Protein AF-J1T2I4-F1 (afdb_monomer_lite)

Secondary structure (DSSP, 8-state):
------S-HHHHHHHHHHHHHHHGGGHHHHHHHHHHHHHHTT-HHHHHHHHHHHHHHHH--

pLDDT: mean 89.09, std 15.04, range [37.41, 98.62]

Foldseek 3Di:
DPDPPPDDPVVLVVQLVVLCVPPNVCSLVVLQVQLVVCVVVVNNNSNVSSVSSSVVNVPPD

Sequence (61 aa):
MDSKRTFDIAECHQAAKGLRSSWQDMAGSEALIRALVAERNGDTLLALFWTEVHRTLCEEK

Structure (mmCIF, N/CA/C/O backbone):
data_AF-J1T2I4-F1
#
_entry.id   AF-J1T2I4-F1
#
loop_
_atom_site.group_PDB
_atom_site.id
_atom_site.type_symbol
_atom_site.label_atom_id
_atom_site.label_alt_id
_atom_site.label_comp_id
_atom_site.label_asym_id
_atom_site.label_entity_id
_atom_site.label_seq_id
_atom_site.pdbx_PDB_ins_code
_atom_site.Cartn_x
_atom_site.Cartn_y
_atom_site.Cartn_z
_atom_site.occupancy
_atom_site.B_iso_or_equiv
_atom_site.auth_seq_id
_atom_site.auth_comp_id
_atom_site.auth_asym_id
_atom_site.auth_atom_id
_atom_site.pdbx_PDB_model_num
ATOM 1 N N . MET A 1 1 ? 1.947 -18.360 15.756 1.00 37.41 1 MET A N 1
ATOM 2 C CA . MET A 1 1 ? 0.631 -18.069 15.154 1.00 37.41 1 MET A CA 1
ATOM 3 C C . MET A 1 1 ? 0.868 -16.997 14.114 1.00 37.41 1 MET A C 1
ATOM 5 O O . MET A 1 1 ? 0.998 -15.835 14.474 1.00 37.41 1 MET A O 1
ATOM 9 N N . ASP A 1 2 ? 1.041 -17.414 12.862 1.00 46.22 2 ASP A N 1
ATOM 10 C CA . ASP A 1 2 ? 1.155 -16.525 11.709 1.00 46.22 2 ASP A CA 1
ATOM 11 C C . ASP A 1 2 ? -0.097 -15.657 11.609 1.00 46.22 2 ASP A C 1
ATOM 13 O O . ASP A 1 2 ? -1.206 -16.145 11.376 1.00 46.22 2 ASP A O 1
ATOM 17 N N . SER A 1 3 ? 0.084 -14.365 11.874 1.00 51.28 3 SER A N 1
ATOM 18 C CA . SER A 1 3 ? -0.959 -13.365 11.712 1.00 51.28 3 SER A CA 1
ATOM 19 C C . SER A 1 3 ? -1.343 -13.350 10.237 1.00 51.28 3 SER A C 1
ATOM 21 O O . SER A 1 3 ? -0.507 -13.069 9.379 1.00 51.28 3 SER A O 1
ATOM 23 N N . LYS A 1 4 ? -2.583 -13.750 9.944 1.00 54.12 4 LYS A N 1
ATOM 24 C CA . LYS A 1 4 ? -3.152 -13.855 8.598 1.00 54.12 4 LYS A CA 1
ATOM 25 C C . LYS A 1 4 ? -2.874 -12.562 7.826 1.00 54.12 4 LYS A C 1
ATOM 27 O O . LYS A 1 4 ? -3.540 -11.560 8.069 1.00 54.12 4 LYS A O 1
ATOM 32 N N . ARG A 1 5 ? -1.908 -12.580 6.899 1.00 56.09 5 ARG A N 1
ATOM 33 C CA . ARG A 1 5 ? -1.782 -11.546 5.862 1.00 56.09 5 ARG A CA 1
ATOM 34 C C . ARG A 1 5 ? -3.122 -11.515 5.128 1.00 56.09 5 ARG A C 1
ATOM 36 O O . ARG A 1 5 ? -3.494 -12.490 4.486 1.00 56.09 5 ARG A O 1
ATOM 43 N N . THR A 1 6 ? -3.879 -10.439 5.305 1.00 64.25 6 THR A N 1
ATOM 44 C CA . THR A 1 6 ? -5.228 -10.270 4.741 1.00 64.25 6 THR A CA 1
ATOM 45 C C . THR A 1 6 ? -5.224 -9.856 3.269 1.00 64.25 6 THR A C 1
ATOM 47 O O . THR A 1 6 ? -6.295 -9.729 2.691 1.00 64.25 6 THR A O 1
ATOM 50 N N . PHE A 1 7 ? -4.048 -9.679 2.660 1.00 69.19 7 PHE A N 1
ATOM 51 C CA . PHE A 1 7 ? -3.867 -9.255 1.268 1.00 69.19 7 PHE A CA 1
ATOM 52 C C . PHE A 1 7 ? -2.841 -10.160 0.594 1.00 69.19 7 PHE A C 1
ATOM 54 O O . PHE A 1 7 ? -1.876 -10.587 1.245 1.00 69.19 7 PHE A O 1
ATOM 61 N N . ASP A 1 8 ? -3.045 -10.450 -0.690 1.00 82.12 8 ASP A N 1
ATOM 62 C CA . ASP A 1 8 ? -2.075 -11.219 -1.462 1.00 82.12 8 ASP A CA 1
ATOM 63 C C . ASP A 1 8 ? -0.832 -10.352 -1.716 1.00 82.12 8 ASP A C 1
ATOM 65 O O . ASP A 1 8 ? -0.913 -9.187 -2.109 1.00 82.12 8 ASP A O 1
ATOM 69 N N . ILE A 1 9 ? 0.348 -10.933 -1.512 1.00 80.69 9 ILE A N 1
ATOM 70 C CA . ILE A 1 9 ? 1.625 -10.293 -1.831 1.00 80.69 9 ILE A CA 1
ATOM 71 C C . ILE A 1 9 ? 1.642 -9.870 -3.308 1.00 80.69 9 ILE A C 1
ATOM 73 O O . ILE A 1 9 ? 2.187 -8.812 -3.631 1.00 80.69 9 ILE A O 1
ATOM 77 N N . ALA A 1 10 ? 1.017 -10.648 -4.198 1.00 86.81 10 ALA A N 1
ATOM 78 C CA . ALA A 1 10 ? 0.898 -10.309 -5.614 1.00 86.81 10 ALA A CA 1
ATOM 79 C C . ALA A 1 10 ? 0.121 -8.999 -5.848 1.00 86.81 10 ALA A C 1
ATOM 81 O O . ALA A 1 10 ? 0.531 -8.185 -6.679 1.00 86.81 10 ALA A O 1
ATOM 82 N N . GLU A 1 11 ? -0.947 -8.752 -5.082 1.00 90.31 11 GLU A N 1
ATOM 83 C CA . GLU A 1 11 ? -1.737 -7.518 -5.166 1.00 90.31 11 GLU A CA 1
ATOM 84 C C . GLU A 1 11 ? -0.920 -6.304 -4.715 1.00 90.31 11 GLU A C 1
ATOM 86 O O . GLU A 1 11 ? -0.934 -5.265 -5.383 1.00 90.31 11 GLU A O 1
ATOM 91 N N . CYS A 1 12 ? -0.142 -6.444 -3.636 1.00 91.94 12 CYS A N 1
ATOM 92 C CA . CYS A 1 12 ? 0.745 -5.380 -3.166 1.00 91.94 12 CYS A CA 1
ATOM 93 C C . CYS A 1 12 ? 1.819 -5.028 -4.209 1.00 91.94 12 CYS A C 1
ATOM 95 O O . CYS A 1 12 ? 2.038 -3.849 -4.488 1.00 91.94 12 CYS A O 1
ATOM 97 N N . HIS A 1 13 ? 2.439 -6.028 -4.847 1.00 92.81 13 HIS A N 1
ATOM 98 C CA . HIS A 1 13 ? 3.424 -5.799 -5.913 1.00 92.81 13 HIS A CA 1
ATOM 99 C C . HIS A 1 13 ? 2.795 -5.160 -7.154 1.00 92.81 13 HIS A C 1
ATOM 101 O O . HIS A 1 13 ? 3.379 -4.258 -7.760 1.00 92.81 13 HIS A O 1
ATOM 107 N N . GLN A 1 14 ? 1.590 -5.588 -7.537 1.00 95.19 14 GLN A N 1
ATOM 108 C CA . GLN A 1 14 ? 0.880 -4.990 -8.663 1.00 95.19 14 GLN A CA 1
ATOM 10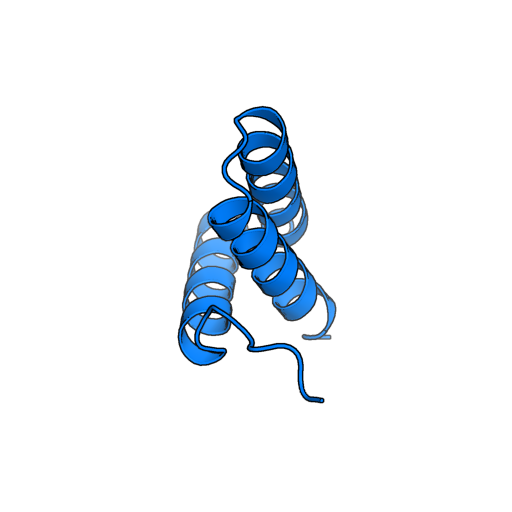9 C C . GLN A 1 14 ? 0.536 -3.518 -8.389 1.00 95.19 14 GLN A C 1
ATOM 111 O O . GLN A 1 14 ? 0.756 -2.665 -9.255 1.00 95.19 14 GLN A O 1
ATOM 116 N N . ALA A 1 15 ? 0.045 -3.201 -7.189 1.00 95.94 15 ALA A N 1
ATOM 117 C CA . ALA A 1 15 ? -0.239 -1.828 -6.783 1.00 95.94 15 ALA A CA 1
ATOM 118 C C . ALA A 1 15 ? 1.036 -0.975 -6.700 1.00 95.94 15 ALA A C 1
ATOM 120 O O . ALA A 1 15 ? 1.043 0.151 -7.202 1.00 95.94 15 ALA A O 1
ATOM 121 N N . ALA A 1 16 ? 2.128 -1.520 -6.157 1.00 95.81 16 ALA A N 1
ATOM 122 C CA . ALA A 1 16 ? 3.437 -0.868 -6.131 1.00 95.81 16 ALA A CA 1
ATOM 123 C C . ALA A 1 16 ? 3.923 -0.528 -7.550 1.00 95.81 16 ALA A C 1
ATOM 125 O O . ALA A 1 16 ? 4.286 0.618 -7.824 1.00 95.81 16 ALA A O 1
ATOM 126 N N . LYS A 1 17 ? 3.839 -1.481 -8.490 1.00 95.69 17 LYS A N 1
ATOM 127 C CA . LYS A 1 17 ? 4.180 -1.254 -9.903 1.00 95.69 17 LYS A CA 1
ATOM 128 C C . LYS A 1 17 ? 3.338 -0.132 -10.517 1.00 95.69 17 LYS A C 1
ATOM 130 O O . LYS A 1 17 ? 3.886 0.748 -11.178 1.00 95.69 17 LYS A O 1
ATOM 135 N N . GLY A 1 18 ? 2.027 -0.138 -10.271 1.00 96.56 18 GLY A N 1
ATOM 136 C CA . GLY A 1 18 ? 1.122 0.915 -10.734 1.00 96.56 18 GLY A CA 1
ATOM 137 C C . GLY A 1 18 ? 1.474 2.294 -10.166 1.00 96.56 18 GLY A C 1
ATOM 138 O O . GLY A 1 18 ? 1.497 3.278 -10.907 1.00 96.56 18 GLY A O 1
ATOM 139 N N . LEU A 1 19 ? 1.807 2.372 -8.873 1.00 97.00 19 LEU A N 1
ATOM 140 C CA . LEU A 1 19 ? 2.245 3.622 -8.251 1.00 97.00 19 LEU A CA 1
ATOM 141 C C . LEU A 1 19 ? 3.582 4.108 -8.814 1.00 97.00 19 LEU A C 1
ATOM 143 O O . LEU A 1 19 ? 3.679 5.290 -9.133 1.00 97.00 19 LEU A O 1
ATOM 147 N N . ARG A 1 20 ? 4.575 3.231 -9.021 1.00 95.31 20 ARG A N 1
ATOM 148 C CA . ARG A 1 20 ? 5.846 3.612 -9.671 1.00 95.31 20 ARG A CA 1
ATOM 149 C C . ARG A 1 20 ? 5.614 4.213 -11.057 1.00 95.31 20 ARG A C 1
ATOM 151 O O . ARG A 1 20 ? 6.224 5.225 -11.385 1.00 95.31 20 ARG A O 1
ATOM 158 N N . SER A 1 21 ? 4.726 3.628 -11.862 1.00 96.38 21 SER A N 1
ATOM 159 C CA . SER A 1 21 ? 4.437 4.145 -13.207 1.00 96.38 21 SER A CA 1
ATOM 160 C C . SER A 1 21 ? 3.770 5.523 -13.195 1.00 96.38 21 SER A C 1
ATOM 162 O O . SER A 1 21 ? 4.069 6.342 -14.060 1.00 96.38 21 SER A O 1
ATOM 164 N N . SER A 1 22 ? 2.893 5.790 -12.226 1.00 96.38 22 SER A N 1
ATOM 165 C CA . SER A 1 22 ? 2.113 7.036 -12.179 1.00 96.38 22 SER A CA 1
ATOM 166 C C . SER A 1 22 ? 2.782 8.161 -11.383 1.00 96.38 22 SER A C 1
ATOM 168 O O . SER A 1 22 ? 2.589 9.329 -11.706 1.00 96.38 22 SER A O 1
ATOM 170 N N . TRP A 1 23 ? 3.552 7.820 -10.348 1.00 94.44 23 TRP A N 1
ATOM 171 C CA . TRP A 1 23 ? 4.100 8.768 -9.369 1.00 94.44 23 TRP A CA 1
ATOM 172 C C . TRP A 1 23 ? 5.630 8.766 -9.299 1.00 94.44 23 TRP A C 1
ATOM 174 O O . TRP A 1 23 ? 6.195 9.656 -8.670 1.00 94.44 23 TRP A O 1
ATOM 184 N N . GLN A 1 24 ? 6.3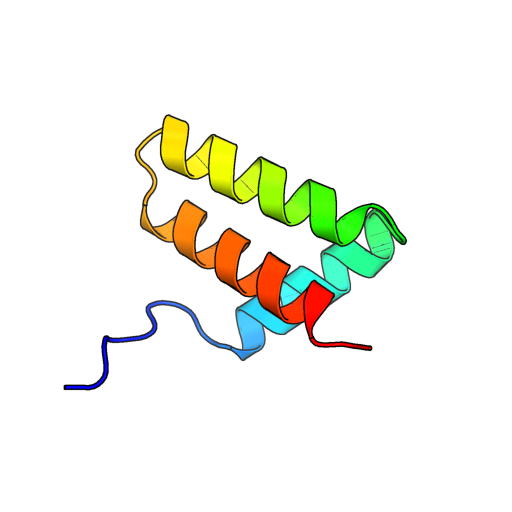02 7.808 -9.952 1.00 94.00 24 GLN A N 1
ATOM 185 C CA . GLN A 1 24 ? 7.766 7.720 -10.024 1.00 94.00 24 GLN A CA 1
ATOM 186 C C . GLN A 1 24 ? 8.387 7.774 -8.617 1.00 94.00 24 GLN A C 1
ATOM 188 O O . GLN A 1 24 ? 8.011 6.976 -7.756 1.00 94.00 24 GLN A O 1
ATOM 193 N N . ASP A 1 25 ? 9.277 8.731 -8.358 1.00 93.25 25 ASP A N 1
ATOM 194 C CA . ASP A 1 25 ? 9.956 8.905 -7.070 1.00 93.25 25 ASP A CA 1
ATOM 195 C C . ASP A 1 25 ? 8.990 9.210 -5.912 1.00 93.25 25 ASP A C 1
ATOM 197 O O . ASP A 1 25 ? 9.299 8.950 -4.750 1.00 93.25 25 ASP A O 1
ATOM 201 N N . MET A 1 26 ? 7.782 9.699 -6.213 1.00 96.19 26 MET A N 1
ATOM 202 C CA . MET A 1 26 ? 6.749 9.996 -5.216 1.00 96.19 26 MET A CA 1
ATOM 203 C C . MET A 1 26 ? 5.878 8.783 -4.857 1.00 96.19 26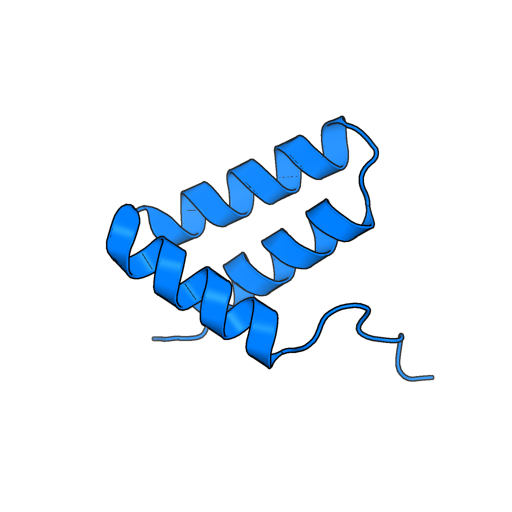 MET A C 1
ATOM 205 O O . MET A 1 26 ? 5.032 8.889 -3.967 1.00 96.19 26 MET A O 1
ATOM 209 N N . ALA A 1 27 ? 6.067 7.626 -5.503 1.00 96.81 27 ALA A N 1
ATOM 210 C CA . ALA A 1 27 ? 5.234 6.438 -5.291 1.00 96.81 27 ALA A CA 1
ATOM 211 C C . ALA A 1 27 ? 5.184 5.995 -3.819 1.00 96.81 27 ALA A C 1
ATOM 213 O O . ALA A 1 27 ? 4.116 5.645 -3.313 1.00 96.81 27 ALA A O 1
ATOM 214 N N . GLY A 1 28 ? 6.321 6.052 -3.116 1.00 96.44 28 GLY A N 1
ATOM 215 C CA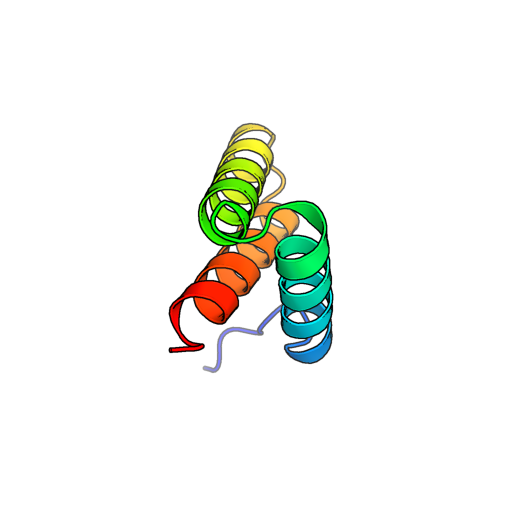 . GLY A 1 28 ? 6.398 5.699 -1.697 1.00 96.44 28 GLY A CA 1
ATOM 216 C C . GLY A 1 28 ? 5.598 6.653 -0.805 1.00 96.44 28 GLY A C 1
ATOM 217 O O . GLY A 1 28 ? 4.877 6.195 0.085 1.00 96.44 28 GLY A O 1
ATOM 218 N N . SER A 1 29 ? 5.683 7.963 -1.065 1.00 97.44 29 SER A N 1
ATOM 219 C CA . SER A 1 29 ? 4.913 8.985 -0.344 1.00 97.44 29 SER A CA 1
ATOM 220 C C . SER A 1 29 ? 3.415 8.846 -0.599 1.00 97.44 29 SER A C 1
ATOM 222 O O . SER A 1 29 ? 2.632 8.926 0.342 1.00 97.44 29 SER A O 1
ATOM 224 N N . GLU A 1 30 ? 3.017 8.582 -1.843 1.00 98.25 30 GLU A N 1
ATOM 225 C CA . GLU A 1 30 ? 1.613 8.380 -2.205 1.00 98.25 30 GLU A CA 1
ATOM 226 C C . GLU A 1 30 ? 1.016 7.147 -1.508 1.00 98.25 30 GLU A C 1
ATOM 228 O O . GLU A 1 30 ? -0.068 7.230 -0.929 1.00 98.25 30 GLU A O 1
ATOM 233 N N . ALA A 1 31 ? 1.732 6.014 -1.491 1.00 97.94 31 ALA A N 1
ATOM 234 C CA . ALA A 1 31 ? 1.294 4.821 -0.762 1.00 97.94 31 ALA A CA 1
ATOM 235 C C . ALA A 1 31 ? 1.095 5.112 0.737 1.00 97.94 31 ALA A C 1
ATOM 237 O O . ALA A 1 31 ? 0.068 4.748 1.310 1.00 97.94 31 ALA A O 1
ATOM 238 N N . LEU A 1 32 ? 2.035 5.832 1.359 1.00 98.00 32 LEU A N 1
ATOM 239 C CA . LEU A 1 32 ? 1.942 6.201 2.772 1.00 98.00 32 LEU A CA 1
ATOM 240 C C . LEU A 1 32 ? 0.758 7.141 3.050 1.00 98.00 32 LEU A C 1
ATOM 242 O O . LEU A 1 32 ? 0.017 6.930 4.008 1.00 98.00 32 LEU A O 1
ATOM 246 N N . ILE A 1 33 ? 0.535 8.150 2.203 1.00 98.50 33 ILE A N 1
ATOM 247 C CA . ILE A 1 33 ? -0.602 9.072 2.343 1.00 98.50 33 ILE A CA 1
ATOM 248 C C . ILE A 1 33 ? -1.926 8.305 2.256 1.00 98.50 33 ILE A C 1
ATOM 250 O O . ILE A 1 33 ? -2.817 8.528 3.078 1.00 98.50 33 ILE A O 1
ATOM 254 N N . ARG A 1 34 ? -2.055 7.366 1.311 1.00 98.38 34 ARG A N 1
ATOM 255 C CA . ARG A 1 34 ? -3.253 6.520 1.191 1.00 98.38 34 ARG A CA 1
ATOM 256 C C . ARG A 1 34 ? -3.485 5.662 2.430 1.00 98.38 34 ARG A C 1
ATOM 258 O O . ARG A 1 34 ? -4.631 5.556 2.864 1.00 98.38 34 ARG A O 1
ATOM 265 N N . ALA A 1 35 ? -2.424 5.104 3.017 1.00 98.25 35 ALA A N 1
ATOM 266 C CA . ALA A 1 35 ? -2.518 4.348 4.264 1.00 98.25 35 ALA A CA 1
ATOM 267 C C . ALA A 1 35 ? -3.065 5.215 5.410 1.00 98.25 35 ALA A C 1
ATOM 269 O O . ALA A 1 35 ? -4.042 4.837 6.054 1.00 98.25 35 ALA A O 1
ATOM 270 N N . LEU A 1 36 ? -2.504 6.416 5.596 1.00 98.44 36 LEU A N 1
ATOM 271 C CA . LEU A 1 36 ? -2.925 7.357 6.642 1.00 98.44 36 LEU A CA 1
ATOM 272 C C . LEU A 1 36 ? -4.368 7.850 6.445 1.00 98.44 36 LEU A C 1
ATOM 274 O O . LEU A 1 36 ? -5.123 7.994 7.407 1.00 98.44 36 LEU A O 1
ATOM 278 N N . VAL A 1 37 ? -4.779 8.106 5.199 1.00 98.62 37 VAL A N 1
ATOM 279 C CA . VAL A 1 37 ? -6.161 8.503 4.884 1.00 98.62 37 VAL A CA 1
ATOM 280 C C . VAL A 1 37 ? -7.143 7.371 5.185 1.00 98.62 37 VAL A C 1
ATOM 282 O O . VAL A 1 37 ? -8.207 7.635 5.747 1.00 98.62 37 VAL A O 1
ATOM 285 N N . ALA A 1 38 ? -6.801 6.129 4.835 1.00 98.06 38 ALA A N 1
ATOM 286 C CA . ALA A 1 38 ? -7.628 4.965 5.135 1.00 98.06 38 ALA A CA 1
ATOM 287 C C . ALA A 1 38 ? -7.761 4.742 6.649 1.00 98.06 38 ALA A C 1
ATOM 289 O O . ALA A 1 38 ? -8.877 4.575 7.143 1.00 98.06 38 ALA A O 1
ATOM 290 N N . GLU A 1 39 ? -6.655 4.848 7.391 1.00 97.62 39 GLU A N 1
ATOM 291 C CA . GLU A 1 39 ? -6.643 4.738 8.854 1.00 97.62 39 GLU A CA 1
ATOM 292 C C . GLU A 1 39 ? -7.537 5.800 9.504 1.00 97.62 39 GLU A C 1
ATOM 294 O O . GLU A 1 39 ? -8.407 5.470 10.310 1.00 97.62 39 GLU A O 1
ATOM 299 N N . ARG A 1 40 ? -7.405 7.067 9.085 1.00 98.25 40 ARG A N 1
ATOM 300 C CA . ARG A 1 40 ? -8.261 8.170 9.554 1.00 98.25 40 ARG A CA 1
ATOM 301 C C . ARG A 1 40 ? -9.749 7.901 9.312 1.00 98.25 40 ARG A C 1
ATOM 303 O O . ARG A 1 40 ? -10.584 8.320 10.108 1.00 98.25 40 ARG A O 1
ATOM 310 N N . ASN A 1 41 ? -10.082 7.237 8.210 1.00 98.19 41 ASN A N 1
ATOM 311 C CA . ASN A 1 41 ? -11.461 6.919 7.847 1.00 98.19 41 ASN A CA 1
ATOM 312 C C . ASN A 1 41 ? -11.981 5.635 8.528 1.00 98.19 41 ASN A C 1
ATOM 314 O O . ASN A 1 41 ? -13.130 5.261 8.304 1.00 98.19 41 ASN A O 1
ATOM 318 N N . GLY A 1 42 ? -11.165 4.962 9.347 1.00 96.38 42 GLY A N 1
ATOM 319 C CA . GLY A 1 42 ? -11.526 3.710 10.015 1.00 96.38 42 GLY A CA 1
ATOM 320 C C . GLY A 1 42 ? -11.468 2.474 9.113 1.00 96.38 42 GLY A C 1
ATOM 321 O O . GLY A 1 42 ? -11.920 1.406 9.523 1.00 96.38 42 GLY A O 1
ATOM 322 N N . ASP A 1 43 ? -10.906 2.585 7.906 1.00 97.06 43 ASP A N 1
ATOM 323 C CA . ASP A 1 43 ? -10.720 1.448 7.002 1.00 97.06 43 ASP A CA 1
ATOM 324 C C . ASP A 1 43 ? -9.375 0.767 7.280 1.00 97.06 43 ASP A C 1
ATOM 326 O O . ASP A 1 43 ? -8.361 0.988 6.610 1.00 97.06 43 ASP A O 1
ATOM 33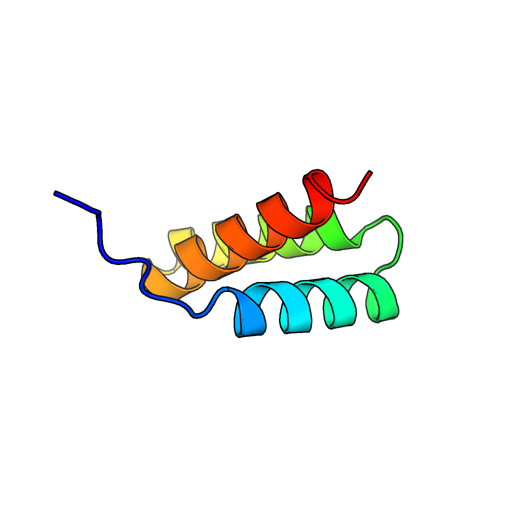0 N N . THR A 1 44 ? -9.363 -0.057 8.327 1.00 94.38 44 THR A N 1
ATOM 331 C CA . THR A 1 44 ? -8.154 -0.744 8.793 1.00 94.38 44 THR A CA 1
ATOM 332 C C . THR A 1 44 ? -7.565 -1.677 7.736 1.00 94.38 44 THR A C 1
ATOM 334 O O . THR A 1 44 ? -6.344 -1.787 7.638 1.00 94.38 44 THR A O 1
ATOM 337 N N . LEU A 1 45 ? -8.398 -2.344 6.929 1.00 94.12 45 LEU A N 1
ATOM 338 C CA . LEU A 1 45 ? -7.893 -3.258 5.905 1.00 94.12 45 LEU A CA 1
ATOM 339 C C . LEU A 1 45 ? -7.185 -2.478 4.796 1.00 94.12 45 LEU A C 1
ATOM 341 O O . LEU A 1 45 ? -6.052 -2.801 4.440 1.00 94.12 45 LEU A O 1
ATOM 345 N N . LEU A 1 46 ? -7.797 -1.403 4.306 1.00 95.31 46 LEU A N 1
ATOM 346 C CA . LEU A 1 46 ? -7.178 -0.574 3.279 1.00 95.31 46 LEU A CA 1
ATOM 347 C C . LEU A 1 46 ? -5.908 0.128 3.790 1.00 95.31 46 LEU A C 1
ATOM 349 O O . LEU A 1 46 ? -4.930 0.248 3.049 1.00 95.31 46 LEU A O 1
ATOM 353 N N . ALA A 1 47 ? -5.883 0.535 5.062 1.00 96.88 47 ALA A N 1
ATOM 354 C CA . ALA A 1 47 ? -4.698 1.115 5.695 1.00 96.88 47 ALA A CA 1
ATOM 355 C C . ALA A 1 47 ? -3.519 0.128 5.737 1.00 96.88 47 ALA A C 1
ATOM 357 O O . ALA A 1 47 ? -2.393 0.475 5.365 1.00 96.88 47 ALA A O 1
ATOM 358 N N . LEU A 1 48 ? -3.780 -1.120 6.139 1.00 95.56 48 LEU A N 1
ATOM 359 C CA . LEU A 1 48 ? -2.767 -2.176 6.170 1.00 95.56 48 LEU A CA 1
ATOM 360 C C . LEU A 1 48 ? -2.284 -2.544 4.763 1.00 95.56 48 LEU A C 1
ATOM 362 O O . LEU A 1 48 ? -1.083 -2.717 4.565 1.00 95.56 48 LEU A O 1
ATOM 366 N N . PHE A 1 49 ? -3.190 -2.605 3.783 1.00 96.19 49 PHE A N 1
ATOM 367 C CA . PHE A 1 49 ? -2.835 -2.848 2.386 1.00 96.19 49 PHE A CA 1
ATOM 368 C C . PHE A 1 49 ? -1.840 -1.803 1.863 1.00 96.19 49 PHE A C 1
ATOM 370 O O . PHE A 1 49 ? -0.753 -2.154 1.405 1.00 96.19 49 PHE A O 1
ATOM 377 N N . TRP A 1 50 ? -2.160 -0.511 1.985 1.00 97.31 50 TRP A N 1
ATOM 378 C CA . TRP A 1 50 ? -1.276 0.556 1.501 1.00 97.31 50 TRP A CA 1
ATOM 379 C C . TRP A 1 50 ? 0.035 0.653 2.286 1.00 97.31 50 TRP A C 1
ATOM 381 O O . TRP A 1 50 ? 1.059 1.033 1.718 1.00 97.31 50 TRP A O 1
ATOM 391 N N . THR A 1 51 ? 0.029 0.255 3.561 1.00 96.44 51 THR A N 1
ATOM 392 C CA . THR A 1 51 ? 1.253 0.122 4.364 1.00 96.44 51 THR A CA 1
ATOM 393 C C . THR A 1 51 ? 2.169 -0.969 3.806 1.00 96.44 51 THR A C 1
ATOM 395 O O . THR A 1 51 ? 3.378 -0.759 3.702 1.00 96.44 51 THR A O 1
ATOM 398 N N . GLU A 1 52 ? 1.616 -2.115 3.398 1.00 95.69 52 GLU A N 1
ATOM 399 C CA . GLU A 1 52 ? 2.409 -3.183 2.780 1.00 95.69 52 GLU A CA 1
ATOM 400 C C . GLU A 1 52 ? 2.914 -2.769 1.390 1.00 95.69 52 GLU A C 1
ATOM 402 O O . GLU A 1 52 ? 4.085 -2.980 1.091 1.00 95.69 52 GLU A O 1
ATOM 407 N N . VAL A 1 53 ? 2.094 -2.082 0.582 1.00 96.12 53 VAL A N 1
ATOM 408 C CA . VAL A 1 53 ? 2.533 -1.492 -0.701 1.00 96.12 53 VAL A CA 1
ATOM 409 C C . VAL A 1 53 ? 3.695 -0.514 -0.495 1.00 96.12 53 VAL A C 1
ATOM 411 O O . VAL A 1 53 ? 4.681 -0.563 -1.231 1.00 96.12 53 VAL A O 1
ATOM 414 N N . HIS A 1 54 ? 3.610 0.359 0.514 1.00 96.50 54 HIS A N 1
ATOM 415 C CA . HIS A 1 54 ? 4.698 1.272 0.871 1.00 96.50 54 HIS A CA 1
ATOM 416 C C . HIS A 1 54 ? 5.976 0.508 1.246 1.00 96.50 54 HIS A C 1
ATOM 418 O O . HIS A 1 54 ? 7.059 0.864 0.781 1.00 96.50 54 HIS A O 1
ATOM 424 N N . ARG A 1 55 ? 5.860 -0.569 2.038 1.00 94.38 55 ARG A N 1
ATOM 425 C CA . ARG A 1 55 ? 7.003 -1.427 2.378 1.00 94.38 55 ARG A CA 1
ATOM 426 C C . ARG A 1 55 ? 7.630 -2.042 1.124 1.00 94.38 55 ARG A C 1
ATOM 428 O O . ARG A 1 55 ? 8.838 -1.913 0.955 1.00 94.38 55 ARG A O 1
ATOM 435 N N . THR A 1 56 ? 6.831 -2.620 0.225 1.00 93.94 56 THR A N 1
ATOM 436 C CA . THR A 1 56 ? 7.319 -3.196 -1.043 1.00 93.94 56 THR A CA 1
ATOM 437 C C . THR A 1 56 ? 8.101 -2.171 -1.870 1.00 93.94 56 THR A C 1
ATOM 439 O O . THR A 1 56 ? 9.183 -2.472 -2.366 1.00 93.94 56 THR A O 1
ATOM 442 N N . LEU A 1 57 ? 7.608 -0.931 -1.964 1.00 93.56 57 LEU A N 1
ATOM 443 C CA . LEU A 1 57 ? 8.292 0.152 -2.683 1.00 93.56 57 LEU A CA 1
ATOM 444 C C . LEU A 1 57 ? 9.636 0.552 -2.053 1.00 93.56 57 LEU A C 1
ATOM 446 O O . LEU A 1 57 ? 10.539 0.974 -2.772 1.00 93.56 57 LEU A O 1
ATOM 450 N N . CYS A 1 58 ? 9.768 0.434 -0.731 1.00 89.12 58 CYS A N 1
ATOM 451 C CA . CYS A 1 58 ? 10.987 0.769 0.009 1.00 89.12 58 CYS A CA 1
ATOM 452 C C . CYS A 1 58 ? 12.027 -0.368 0.031 1.00 89.12 58 CYS A C 1
ATOM 454 O O . CYS A 1 58 ? 13.220 -0.092 0.174 1.00 89.12 58 CYS A O 1
ATOM 456 N N . GLU A 1 59 ? 11.586 -1.626 -0.069 1.00 84.00 59 GLU A N 1
ATOM 457 C CA . GLU A 1 59 ? 12.448 -2.820 -0.064 1.00 84.00 59 GLU A CA 1
ATOM 458 C C . GLU A 1 59 ? 13.071 -3.119 -1.436 1.00 84.00 59 GLU A C 1
ATOM 460 O O . GLU A 1 59 ? 14.153 -3.699 -1.506 1.00 84.00 59 GLU A O 1
ATOM 465 N N . GLU A 1 60 ? 12.441 -2.675 -2.525 1.00 63.16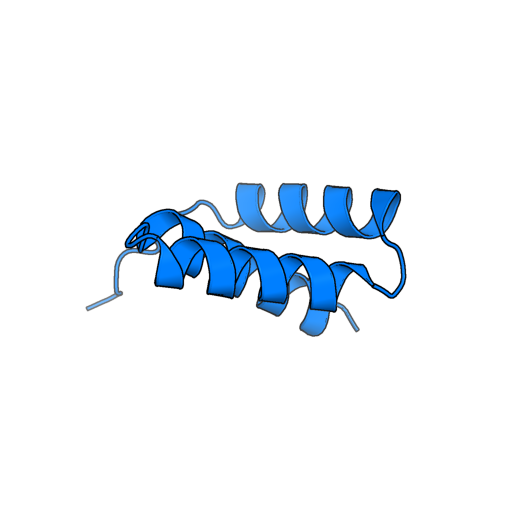 60 GLU A N 1
ATOM 466 C CA . GLU A 1 60 ? 13.015 -2.691 -3.873 1.00 63.16 60 GLU A CA 1
ATOM 467 C C . GLU A 1 60 ? 14.083 -1.584 -4.024 1.00 63.16 60 GLU A C 1
ATOM 469 O O . GLU A 1 60 ? 13.811 -0.508 -4.573 1.00 63.16 60 GLU A O 1
ATOM 474 N N . LYS A 1 61 ? 15.289 -1.843 -3.505 1.00 53.81 61 LYS A N 1
ATOM 475 C CA . LYS A 1 61 ? 16.518 -1.080 -3.786 1.00 53.81 61 LYS A CA 1
ATOM 476 C C . LYS A 1 61 ? 17.413 -1.795 -4.788 1.00 53.81 61 LYS A C 1
ATOM 478 O O . LYS A 1 61 ? 17.572 -3.028 -4.655 1.00 53.81 61 LYS A O 1
#

Radius of gyration: 11.38 Å; chains: 1; bounding box: 28×28×28 Å